Protein AF-A0A969LJF3-F1 (afdb_monomer_lite)

Structure (mmCIF, N/CA/C/O backbone):
data_AF-A0A969LJF3-F1
#
_entry.id   AF-A0A969LJF3-F1
#
loop_
_atom_site.group_PDB
_atom_site.id
_atom_site.type_symbol
_atom_site.label_atom_id
_atom_site.label_alt_id
_atom_site.label_comp_id
_atom_site.label_asym_id
_atom_site.label_entity_id
_atom_site.label_seq_id
_atom_site.pdbx_PDB_ins_code
_atom_site.Cartn_x
_atom_site.Cartn_y
_atom_site.Cartn_z
_atom_site.occupancy
_atom_site.B_iso_or_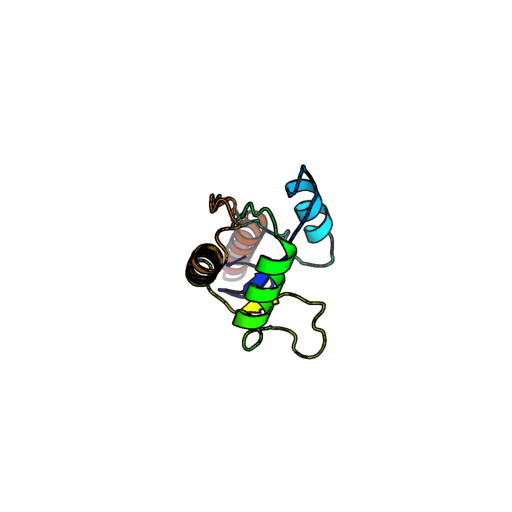equiv
_atom_site.auth_seq_id
_atom_site.auth_comp_id
_atom_site.auth_asym_id
_atom_site.auth_atom_id
_atom_site.pdbx_PDB_model_num
ATOM 1 N N . MET A 1 1 ? 3.702 -1.315 -6.841 1.00 55.16 1 MET A N 1
ATOM 2 C CA . MET A 1 1 ? 4.471 -1.979 -7.903 1.00 55.16 1 MET A CA 1
ATOM 3 C C . MET A 1 1 ? 3.626 -3.139 -8.395 1.00 55.16 1 MET A C 1
ATOM 5 O O . MET A 1 1 ? 3.200 -3.909 -7.553 1.00 55.16 1 MET A O 1
ATOM 9 N N . SER A 1 2 ? 3.366 -3.277 -9.697 1.00 39.50 2 SER A N 1
ATOM 10 C CA . SER A 1 2 ? 2.967 -4.580 -10.271 1.00 39.50 2 SER A CA 1
ATOM 11 C C . SER A 1 2 ? 3.828 -5.030 -11.454 1.00 39.50 2 SER A C 1
ATOM 13 O O . SER A 1 2 ? 3.714 -6.176 -11.855 1.00 39.50 2 SER A O 1
ATOM 15 N N . LEU A 1 3 ? 4.737 -4.201 -11.984 1.00 43.09 3 LEU A N 1
ATOM 16 C CA . LEU A 1 3 ? 5.683 -4.616 -13.028 1.00 43.09 3 LEU A CA 1
ATOM 17 C C . LEU A 1 3 ? 7.084 -4.038 -12.757 1.00 43.09 3 LEU A C 1
ATOM 19 O O . LEU A 1 3 ? 7.421 -2.974 -13.264 1.00 43.09 3 LEU A O 1
ATOM 23 N N . GLY A 1 4 ? 7.907 -4.716 -11.949 1.00 54.97 4 GLY A N 1
ATOM 24 C CA . GLY A 1 4 ? 9.347 -4.410 -11.865 1.00 54.97 4 GLY A CA 1
ATOM 25 C C . GLY A 1 4 ? 10.006 -4.684 -10.508 1.00 54.97 4 GLY A C 1
ATOM 26 O O . GLY A 1 4 ? 9.488 -4.298 -9.465 1.00 54.97 4 GLY A O 1
ATOM 27 N N . SER A 1 5 ? 11.170 -5.345 -10.542 1.00 53.28 5 SER A N 1
ATOM 28 C CA . SER A 1 5 ? 12.068 -5.757 -9.436 1.00 53.28 5 SER A CA 1
ATOM 29 C C . SER A 1 5 ? 11.636 -6.932 -8.542 1.00 53.28 5 SER A C 1
ATOM 31 O O . SER A 1 5 ? 12.495 -7.740 -8.200 1.00 53.28 5 SER A O 1
ATOM 33 N N . PHE A 1 6 ? 10.355 -7.082 -8.181 1.00 58.31 6 PHE A N 1
ATOM 34 C CA . PHE A 1 6 ? 9.920 -8.129 -7.225 1.00 58.31 6 PHE A CA 1
ATOM 35 C C . PHE A 1 6 ? 8.857 -9.116 -7.746 1.00 58.31 6 PHE A C 1
ATOM 37 O O . PHE A 1 6 ? 8.454 -10.014 -7.006 1.00 58.31 6 PHE A O 1
ATOM 44 N N . GLY A 1 7 ? 8.449 -8.993 -9.013 1.00 62.19 7 GLY A N 1
ATOM 45 C CA . GLY A 1 7 ? 7.379 -9.788 -9.634 1.00 62.19 7 GLY A CA 1
ATOM 46 C C . GLY A 1 7 ? 6.030 -9.062 -9.681 1.00 62.19 7 GLY A C 1
ATOM 47 O O . GLY A 1 7 ? 5.900 -7.949 -9.166 1.00 62.19 7 GLY A O 1
ATOM 48 N N . GLU A 1 8 ? 5.046 -9.684 -10.333 1.00 69.88 8 GLU A N 1
ATOM 49 C CA . GLU A 1 8 ? 3.657 -9.207 -10.338 1.00 69.88 8 GLU A CA 1
ATOM 50 C C . GLU A 1 8 ? 3.036 -9.329 -8.939 1.00 69.88 8 GLU A C 1
ATOM 52 O O . GLU A 1 8 ? 3.406 -10.209 -8.158 1.00 69.88 8 GLU A O 1
ATOM 57 N N . ASP A 1 9 ? 2.115 -8.419 -8.613 1.00 80.38 9 ASP A N 1
ATOM 58 C CA . ASP A 1 9 ? 1.400 -8.383 -7.330 1.00 80.38 9 ASP A CA 1
ATOM 59 C C . ASP A 1 9 ? 2.304 -8.368 -6.086 1.00 80.38 9 ASP A C 1
ATOM 61 O O . ASP A 1 9 ? 2.015 -8.998 -5.067 1.00 80.38 9 ASP A O 1
ATOM 65 N N . VAL A 1 10 ? 3.421 -7.635 -6.142 1.00 83.31 10 VAL A N 1
ATOM 66 C CA . VAL A 1 10 ? 4.273 -7.393 -4.970 1.00 83.31 10 VAL A CA 1
ATOM 67 C C . VAL A 1 10 ? 4.318 -5.912 -4.637 1.00 83.31 10 VAL A C 1
ATOM 69 O O . VAL A 1 10 ? 4.845 -5.090 -5.386 1.00 83.31 10 VAL A O 1
ATOM 72 N N . TYR A 1 11 ? 3.818 -5.573 -3.451 1.00 82.88 11 TYR A N 1
ATOM 73 C CA . TYR A 1 11 ? 3.728 -4.197 -2.981 1.00 82.88 11 TYR A CA 1
ATOM 74 C C . TYR A 1 11 ? 4.445 -4.020 -1.649 1.00 82.88 11 TYR A C 1
ATOM 76 O O . TYR A 1 11 ? 4.367 -4.863 -0.752 1.00 82.88 11 TYR A O 1
ATOM 84 N N . LYS A 1 12 ? 5.117 -2.875 -1.512 1.00 85.88 12 LYS A N 1
ATOM 85 C CA . LYS A 1 12 ? 5.536 -2.356 -0.215 1.00 85.88 12 LYS A CA 1
ATOM 86 C C . LYS A 1 12 ? 4.377 -1.568 0.387 1.00 85.88 12 LYS A C 1
ATOM 88 O O . LYS A 1 12 ? 3.859 -0.666 -0.266 1.00 85.88 12 LYS A O 1
ATOM 93 N N . ILE A 1 13 ? 4.006 -1.890 1.622 1.00 87.81 13 ILE A N 1
ATOM 94 C CA . ILE A 1 13 ? 2.998 -1.146 2.386 1.00 87.81 13 ILE A CA 1
ATOM 95 C C . ILE A 1 13 ? 3.727 -0.464 3.535 1.00 87.81 13 ILE A C 1
ATOM 97 O O . ILE A 1 13 ? 4.297 -1.146 4.383 1.00 87.81 13 ILE A O 1
ATOM 101 N N . GLY A 1 14 ? 3.727 0.865 3.542 1.00 85.44 14 GLY A N 1
ATOM 102 C CA . GLY A 1 14 ? 4.350 1.655 4.596 1.00 85.44 14 GLY A CA 1
ATOM 103 C C . GLY A 1 14 ? 3.678 3.014 4.746 1.00 85.44 14 GLY A C 1
ATOM 104 O O . GLY A 1 14 ? 3.062 3.503 3.796 1.00 85.44 14 GLY A O 1
ATOM 105 N N . MET A 1 15 ? 3.803 3.626 5.920 1.00 85.56 15 MET A N 1
ATOM 106 C CA . MET A 1 15 ? 3.282 4.969 6.190 1.00 85.56 15 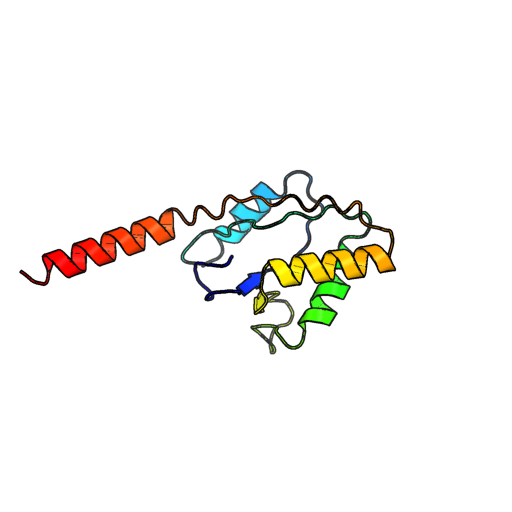MET A CA 1
ATOM 107 C C . MET A 1 15 ? 4.374 6.048 6.204 1.00 85.56 15 MET A C 1
ATOM 109 O O . MET A 1 15 ? 5.563 5.789 6.392 1.00 85.56 15 MET A O 1
ATOM 113 N N . THR A 1 16 ? 3.959 7.298 6.000 1.00 78.81 16 THR A N 1
ATOM 114 C CA . THR A 1 16 ? 4.797 8.481 6.215 1.00 78.81 16 THR A CA 1
ATOM 115 C C . THR A 1 16 ? 3.950 9.603 6.803 1.00 78.81 16 THR A C 1
ATOM 117 O O . THR A 1 16 ? 2.783 9.751 6.456 1.00 78.81 16 THR A O 1
ATOM 120 N N . ARG A 1 17 ? 4.544 10.400 7.699 1.00 73.00 17 ARG A N 1
ATOM 121 C CA . ARG A 1 17 ? 3.927 11.611 8.274 1.00 73.00 17 ARG A CA 1
ATOM 122 C C . ARG A 1 17 ? 4.393 12.902 7.589 1.00 73.00 17 ARG A C 1
ATOM 124 O O . ARG A 1 17 ? 4.043 13.987 8.038 1.00 73.00 17 ARG A O 1
ATOM 131 N N . ARG A 1 18 ? 5.248 12.805 6.562 1.00 68.00 18 ARG A N 1
ATOM 132 C CA . ARG A 1 18 ? 5.780 13.978 5.847 1.00 68.00 18 ARG A CA 1
ATOM 133 C C . ARG A 1 18 ? 4.700 14.607 4.961 1.00 68.00 18 ARG A C 1
ATOM 135 O O . ARG A 1 18 ? 3.917 13.882 4.355 1.00 68.00 18 ARG A O 1
ATOM 142 N N . LEU A 1 19 ? 4.720 15.940 4.858 1.00 55.59 19 LEU A N 1
ATOM 143 C CA . LEU A 1 19 ? 3.822 16.712 3.987 1.00 55.59 19 LEU A CA 1
ATOM 144 C C . LEU A 1 19 ? 4.016 16.375 2.499 1.00 55.59 19 LEU A C 1
ATOM 146 O O . LEU A 1 19 ? 3.043 16.347 1.754 1.00 55.59 19 LEU A O 1
ATOM 150 N N . GLU A 1 20 ? 5.256 16.081 2.089 1.00 58.94 20 GLU A N 1
ATOM 151 C CA . GLU A 1 20 ? 5.625 15.738 0.709 1.00 58.94 20 GLU A CA 1
ATOM 152 C C . GLU A 1 20 ? 6.074 14.266 0.605 1.00 58.94 20 GLU A C 1
ATOM 154 O O . GLU A 1 20 ? 7.259 13.935 0.695 1.00 58.94 20 GLU A O 1
ATOM 159 N N . PRO A 1 21 ? 5.129 13.324 0.455 1.00 60.91 21 PRO A N 1
ATOM 160 C CA . PRO A 1 21 ? 5.416 11.889 0.395 1.00 60.91 21 PRO A CA 1
ATOM 161 C C . PRO A 1 21 ? 6.208 11.467 -0.855 1.00 60.91 21 PRO A C 1
ATOM 163 O O . PRO A 1 21 ? 6.880 10.434 -0.824 1.00 60.91 21 PRO A O 1
ATOM 166 N N . MET A 1 22 ? 6.183 12.268 -1.927 1.00 60.16 22 MET A N 1
ATOM 167 C CA . MET A 1 22 ? 6.892 11.984 -3.183 1.00 60.16 22 MET A CA 1
ATOM 168 C C . MET A 1 22 ? 8.419 12.071 -3.051 1.00 60.16 22 MET A C 1
ATOM 170 O O . MET A 1 22 ? 9.125 11.277 -3.675 1.00 60.16 22 MET A O 1
ATOM 174 N N . ASP A 1 23 ? 8.942 12.954 -2.197 1.00 61.91 23 ASP A N 1
ATOM 175 C CA . ASP A 1 23 ? 10.389 13.050 -1.958 1.00 61.91 23 ASP A CA 1
ATOM 176 C C . ASP A 1 23 ? 10.918 11.817 -1.233 1.00 61.91 23 ASP A C 1
ATOM 178 O O . ASP A 1 23 ? 11.972 11.282 -1.579 1.00 61.91 23 ASP A O 1
ATOM 182 N N . ARG A 1 24 ? 10.129 11.273 -0.297 1.00 63.09 24 ARG A N 1
ATOM 183 C CA . ARG A 1 24 ? 10.482 10.019 0.372 1.00 63.09 24 ARG A CA 1
ATOM 184 C C . ARG A 1 24 ? 10.564 8.885 -0.659 1.00 63.09 24 ARG A C 1
ATOM 186 O O . ARG A 1 24 ? 11.489 8.080 -0.616 1.00 63.09 24 ARG A O 1
ATOM 193 N N . VAL A 1 25 ? 9.616 8.795 -1.587 1.00 60.19 25 VAL A N 1
ATOM 194 C CA . VAL A 1 25 ? 9.605 7.737 -2.613 1.00 60.19 25 VAL A CA 1
ATOM 195 C C . VAL A 1 25 ? 10.873 7.790 -3.467 1.00 60.19 25 VAL A C 1
ATOM 197 O O . VAL A 1 25 ? 11.474 6.742 -3.707 1.00 60.19 25 VAL A O 1
ATOM 200 N N . LYS A 1 26 ? 11.331 8.992 -3.841 1.00 59.31 26 LYS A N 1
ATOM 201 C CA . LYS A 1 26 ? 12.608 9.188 -4.543 1.00 59.31 26 LYS A CA 1
ATOM 202 C C . LYS A 1 26 ? 13.807 8.733 -3.706 1.00 59.31 26 LYS A C 1
ATOM 204 O O . LYS A 1 26 ? 14.602 7.942 -4.198 1.00 59.31 26 LYS A O 1
ATOM 209 N N . GLU A 1 27 ? 13.882 9.119 -2.428 1.00 58.75 27 GLU A N 1
ATOM 210 C CA . GLU A 1 27 ? 14.929 8.642 -1.498 1.00 58.75 27 GLU A CA 1
ATOM 211 C C . GLU A 1 27 ? 14.905 7.112 -1.310 1.00 58.75 27 GLU A C 1
ATOM 213 O O . GLU A 1 27 ? 15.912 6.484 -0.997 1.00 58.75 27 GLU A O 1
ATOM 218 N N . LEU A 1 28 ? 13.728 6.494 -1.433 1.00 58.88 28 LEU A N 1
ATOM 219 C CA . LEU A 1 28 ? 13.528 5.051 -1.287 1.00 58.88 28 LEU A CA 1
ATOM 220 C C . LEU A 1 28 ? 13.998 4.325 -2.553 1.00 58.88 28 LEU A C 1
ATOM 222 O O . LEU A 1 28 ? 14.588 3.259 -2.437 1.00 58.88 28 LEU A O 1
ATOM 226 N N . GLY A 1 29 ? 13.765 4.914 -3.732 1.00 51.62 29 GLY A N 1
ATOM 227 C CA . GLY A 1 29 ? 14.137 4.372 -5.045 1.00 51.62 29 GLY A CA 1
ATOM 228 C C . GLY A 1 29 ? 15.640 4.321 -5.307 1.00 51.62 29 GLY A C 1
ATOM 229 O O . GLY A 1 29 ? 16.078 3.472 -6.074 1.00 51.62 29 GLY A O 1
ATOM 230 N N . ASP A 1 30 ? 16.423 5.158 -4.626 1.00 49.91 30 ASP A N 1
ATOM 231 C CA . ASP A 1 30 ? 17.894 5.164 -4.692 1.00 49.91 30 ASP A CA 1
ATOM 232 C C . ASP A 1 30 ? 18.532 3.997 -3.899 1.00 49.91 30 ASP A C 1
ATOM 234 O O . ASP A 1 30 ? 19.711 3.667 -4.026 1.00 49.91 30 ASP A O 1
ATOM 238 N N . ALA A 1 31 ? 17.740 3.302 -3.072 1.00 47.47 31 ALA A N 1
ATOM 239 C CA . ALA A 1 31 ? 18.209 2.176 -2.272 1.00 47.47 31 ALA A CA 1
ATOM 240 C C . ALA A 1 31 ? 18.276 0.875 -3.099 1.00 47.47 31 ALA A C 1
ATOM 242 O O . ALA A 1 31 ? 17.421 -0.000 -2.979 1.00 47.47 31 ALA A O 1
ATOM 243 N N . SER A 1 32 ? 19.328 0.731 -3.910 1.00 53.47 32 SER A N 1
ATOM 244 C CA . SER A 1 32 ? 19.823 -0.553 -4.454 1.00 53.47 32 SER A CA 1
ATOM 245 C C . SER A 1 32 ? 18.818 -1.419 -5.240 1.00 53.47 32 SER A C 1
ATOM 247 O O . SER A 1 32 ? 18.991 -2.637 -5.310 1.00 53.47 32 SER A O 1
ATOM 249 N N . VAL A 1 33 ? 17.777 -0.831 -5.834 1.00 56.94 33 VAL A N 1
ATOM 250 C CA . VAL A 1 33 ? 16.842 -1.537 -6.726 1.00 56.94 33 VAL A CA 1
ATOM 251 C C . VAL A 1 33 ? 17.031 -1.065 -8.172 1.00 56.94 33 VAL A C 1
ATOM 253 O O . VAL A 1 33 ? 17.267 0.118 -8.393 1.00 56.94 33 VAL A O 1
ATOM 256 N N . PRO A 1 34 ? 16.934 -1.959 -9.176 1.00 54.03 34 PRO A N 1
ATOM 257 C CA . PRO A 1 34 ? 17.231 -1.621 -10.574 1.00 54.03 34 PRO A CA 1
ATOM 258 C C . PRO A 1 34 ? 16.236 -0.636 -11.209 1.00 54.03 34 PRO A C 1
ATOM 260 O O . PRO A 1 34 ? 16.514 -0.101 -12.277 1.00 54.03 34 PRO A O 1
ATOM 263 N N . PHE A 1 35 ? 15.092 -0.388 -10.562 1.00 58.75 35 PHE A N 1
ATOM 264 C CA . PHE A 1 35 ? 14.074 0.565 -11.001 1.00 58.75 35 PHE A CA 1
ATOM 265 C C . PHE A 1 35 ? 13.512 1.335 -9.795 1.00 58.75 35 PHE A C 1
ATOM 267 O O . PHE A 1 35 ? 13.335 0.723 -8.734 1.00 58.75 35 PHE A O 1
ATOM 274 N N . PRO A 1 36 ? 13.198 2.637 -9.944 1.00 60.56 36 PRO A N 1
ATOM 275 C CA . PRO A 1 36 ? 12.627 3.447 -8.871 1.00 60.56 36 PRO A CA 1
ATOM 276 C C . PRO A 1 36 ? 11.253 2.923 -8.420 1.00 60.56 36 PRO A C 1
ATOM 278 O O . PRO A 1 36 ? 10.534 2.257 -9.167 1.00 60.56 36 PRO A O 1
ATOM 281 N N . PHE A 1 37 ? 10.875 3.221 -7.174 1.00 63.69 37 PHE A N 1
ATOM 282 C CA . PHE A 1 37 ? 9.567 2.841 -6.641 1.00 63.69 37 PHE A CA 1
ATOM 283 C C . PHE A 1 37 ? 8.449 3.702 -7.237 1.00 63.69 37 PHE A C 1
ATOM 285 O O . PHE A 1 37 ? 8.415 4.911 -7.038 1.00 63.69 37 PHE A O 1
ATOM 292 N N . ASP A 1 38 ? 7.482 3.056 -7.881 1.00 65.44 38 ASP A N 1
ATOM 293 C CA . ASP A 1 38 ? 6.236 3.693 -8.307 1.00 65.44 38 ASP A CA 1
ATOM 294 C C . ASP A 1 38 ? 5.210 3.706 -7.156 1.00 65.44 38 ASP A C 1
ATOM 296 O O . ASP A 1 38 ? 4.851 2.652 -6.605 1.00 65.44 38 ASP A O 1
ATOM 300 N N . VAL A 1 39 ? 4.664 4.879 -6.823 1.00 69.94 39 VAL A N 1
ATOM 301 C CA . VAL A 1 39 ? 3.521 5.006 -5.897 1.00 69.94 39 VAL A CA 1
ATOM 302 C C . VAL A 1 39 ? 2.253 4.595 -6.623 1.00 69.94 39 VAL A C 1
ATOM 304 O O . VAL A 1 39 ? 1.921 5.183 -7.639 1.00 69.94 39 VAL A O 1
ATOM 307 N N . HIS A 1 40 ? 1.539 3.600 -6.097 1.00 72.44 40 HIS A N 1
ATOM 308 C CA . HIS A 1 40 ? 0.306 3.098 -6.722 1.00 72.44 40 HIS A CA 1
ATOM 309 C C . HIS A 1 40 ? -0.965 3.635 -6.058 1.00 72.44 40 HIS A C 1
ATOM 311 O O . HIS A 1 40 ? -2.000 3.770 -6.705 1.00 72.44 40 HIS A O 1
ATOM 317 N N . ALA A 1 41 ? -0.894 3.923 -4.761 1.00 75.75 41 ALA A N 1
ATOM 318 C CA . ALA A 1 41 ? -1.996 4.463 -3.986 1.00 75.75 41 ALA A CA 1
ATOM 319 C C . ALA A 1 41 ? -1.448 5.274 -2.811 1.00 75.75 41 ALA A C 1
ATOM 321 O O . ALA A 1 41 ? -0.420 4.921 -2.229 1.00 75.75 41 ALA A O 1
ATOM 322 N N . MET A 1 42 ? -2.160 6.339 -2.462 1.00 78.44 42 MET A N 1
ATOM 323 C CA . MET A 1 42 ? -1.946 7.122 -1.252 1.00 78.44 42 MET A CA 1
ATOM 324 C C . MET A 1 42 ? -3.242 7.131 -0.451 1.00 78.44 42 MET A C 1
ATOM 326 O O . MET A 1 42 ? -4.313 7.350 -1.014 1.00 78.44 42 MET A O 1
ATOM 330 N N . ILE A 1 43 ? -3.140 6.849 0.846 1.00 78.12 43 ILE A N 1
ATOM 331 C CA . ILE A 1 43 ? -4.286 6.743 1.750 1.00 78.12 43 ILE A CA 1
ATOM 332 C C . ILE A 1 43 ? -4.072 7.742 2.878 1.00 78.12 43 ILE A C 1
ATOM 334 O O . ILE A 1 43 ? -3.079 7.657 3.603 1.00 78.12 43 ILE A O 1
ATOM 338 N N . PHE A 1 44 ? -5.004 8.678 3.026 1.00 78.25 44 PHE A N 1
ATOM 339 C CA . PHE A 1 44 ? -4.989 9.642 4.118 1.00 78.25 44 PHE A CA 1
ATOM 340 C C . PHE A 1 44 ? -5.764 9.082 5.310 1.00 78.25 44 PHE A C 1
ATOM 342 O O . PHE A 1 44 ? -6.946 8.756 5.213 1.00 78.25 44 PHE A O 1
ATOM 349 N N . CYS A 1 45 ? -5.093 8.958 6.452 1.00 78.19 45 CYS A N 1
ATOM 350 C CA . CYS A 1 45 ? -5.708 8.466 7.677 1.00 78.19 45 CYS A CA 1
ATOM 351 C C . CYS A 1 45 ? -5.228 9.274 8.882 1.00 78.19 45 CYS A C 1
ATOM 353 O O . CYS A 1 45 ? -4.039 9.587 8.970 1.00 78.19 45 CYS A O 1
ATOM 355 N N . GLU A 1 46 ? -6.129 9.579 9.822 1.00 80.31 46 GLU A N 1
ATOM 356 C CA . GLU A 1 46 ? -5.764 10.284 11.060 1.00 80.31 46 GLU A CA 1
ATOM 357 C C . GLU A 1 46 ? -4.840 9.419 11.925 1.00 80.31 46 GLU A C 1
ATOM 359 O O . GLU A 1 46 ? -3.881 9.917 12.515 1.00 80.31 46 GLU A O 1
ATOM 364 N N . ASN A 1 47 ? -5.072 8.101 11.929 1.00 84.12 47 ASN A N 1
ATOM 365 C CA . ASN A 1 47 ? -4.226 7.125 12.607 1.00 84.12 47 ASN A CA 1
ATOM 366 C C . ASN A 1 47 ? -3.568 6.150 11.615 1.00 84.12 47 ASN A C 1
ATOM 368 O O . ASN A 1 47 ? -3.830 4.946 11.614 1.00 84.12 47 ASN A O 1
ATOM 372 N N . ALA A 1 48 ? -2.688 6.684 10.763 1.00 83.69 48 ALA A N 1
ATOM 373 C CA . ALA A 1 48 ? -1.906 5.884 9.817 1.00 83.69 48 ALA A CA 1
ATOM 374 C C . ALA A 1 48 ? -1.099 4.728 10.461 1.00 83.69 48 ALA A C 1
ATOM 376 O O . ALA A 1 48 ? -1.065 3.657 9.855 1.00 83.69 48 ALA A O 1
ATOM 377 N N . PRO A 1 49 ? -0.493 4.871 11.665 1.00 86.62 49 PRO A N 1
ATOM 378 C CA . PRO A 1 49 ? 0.190 3.756 12.328 1.00 86.62 49 PRO A CA 1
ATOM 379 C C . PRO A 1 49 ? -0.722 2.559 12.640 1.00 86.62 49 PRO A C 1
ATOM 381 O O . PRO A 1 49 ? -0.317 1.419 12.429 1.00 86.62 49 PRO A O 1
ATOM 384 N N . GLU A 1 50 ? -1.954 2.793 13.109 1.00 87.75 50 GLU A N 1
ATOM 385 C CA . GLU A 1 50 ? -2.911 1.704 13.376 1.00 87.75 50 GLU A CA 1
ATOM 386 C C . GLU A 1 50 ? -3.339 1.016 12.073 1.00 87.75 50 GLU A C 1
ATOM 388 O O . GLU A 1 50 ? -3.349 -0.214 11.996 1.00 87.75 50 GLU A O 1
ATOM 393 N N . LEU A 1 51 ? -3.634 1.793 11.022 1.00 86.88 51 LEU A N 1
ATOM 394 C CA . LEU A 1 51 ? -3.982 1.246 9.707 1.00 86.88 51 LEU A CA 1
ATOM 395 C C . LEU A 1 51 ? -2.848 0.373 9.146 1.00 86.88 51 LEU A C 1
ATOM 397 O O . LEU A 1 51 ? -3.090 -0.744 8.689 1.00 86.88 51 LEU A O 1
ATOM 401 N N . GLU A 1 52 ? -1.606 0.855 9.207 1.00 89.25 52 GLU A N 1
ATOM 402 C CA . GLU A 1 52 ? -0.423 0.113 8.767 1.00 89.25 52 GLU A CA 1
ATOM 403 C C . GLU A 1 52 ? -0.260 -1.199 9.542 1.00 89.25 52 GLU A C 1
ATOM 405 O O . GLU A 1 52 ? -0.137 -2.262 8.928 1.00 89.25 52 GLU A O 1
ATOM 410 N N . ALA A 1 53 ? -0.331 -1.153 10.875 1.00 89.62 53 ALA A N 1
ATOM 411 C CA . ALA A 1 53 ? -0.211 -2.337 11.720 1.00 89.62 53 ALA A CA 1
ATOM 412 C C . ALA A 1 53 ? -1.293 -3.384 11.398 1.00 89.62 53 ALA A C 1
ATOM 414 O O . ALA A 1 53 ? -1.008 -4.584 11.309 1.00 89.62 53 ALA A O 1
ATOM 415 N N . ARG A 1 54 ? -2.535 -2.942 11.160 1.00 90.00 54 ARG A N 1
ATOM 416 C CA . ARG A 1 54 ? -3.653 -3.810 10.757 1.00 90.00 54 ARG A CA 1
ATOM 417 C C . ARG A 1 54 ? -3.425 -4.443 9.388 1.00 90.00 54 ARG A C 1
ATOM 419 O O . ARG A 1 54 ? -3.627 -5.651 9.249 1.00 90.00 54 ARG A O 1
ATOM 426 N N . LEU A 1 55 ? -2.960 -3.672 8.405 1.00 90.38 55 LEU A N 1
ATOM 427 C CA . LEU A 1 55 ? -2.616 -4.185 7.076 1.00 90.38 55 LEU A CA 1
ATOM 428 C C . LEU A 1 55 ? -1.487 -5.215 7.161 1.00 90.38 55 LEU A C 1
ATOM 430 O O . LEU A 1 55 ? -1.611 -6.310 6.615 1.00 90.38 55 LEU A O 1
ATOM 434 N N . HIS A 1 56 ? -0.418 -4.915 7.902 1.00 91.69 56 HIS A N 1
ATOM 435 C CA . HIS A 1 56 ? 0.701 -5.839 8.104 1.00 91.69 56 HIS A CA 1
ATOM 436 C C . HIS A 1 56 ? 0.240 -7.134 8.764 1.00 91.69 56 HIS A C 1
ATOM 438 O O . HIS A 1 56 ? 0.619 -8.213 8.316 1.00 91.69 56 HIS A O 1
ATOM 444 N N . LYS A 1 57 ? -0.635 -7.051 9.774 1.00 91.62 57 LYS A N 1
ATOM 445 C CA . LYS A 1 57 ? -1.223 -8.226 10.427 1.00 91.62 57 LYS A CA 1
ATOM 446 C C . LYS A 1 57 ? -2.081 -9.046 9.460 1.00 91.62 57 LYS A C 1
ATOM 448 O O . LYS A 1 57 ? -1.967 -10.270 9.435 1.00 91.62 57 LYS A O 1
ATOM 453 N N . ARG A 1 58 ? -2.911 -8.392 8.640 1.00 91.44 58 ARG A N 1
ATOM 454 C CA . ARG A 1 58 ? -3.796 -9.043 7.655 1.00 91.44 58 ARG A CA 1
ATOM 455 C C . ARG A 1 58 ? -3.018 -9.729 6.532 1.00 91.44 58 ARG A C 1
ATOM 457 O O 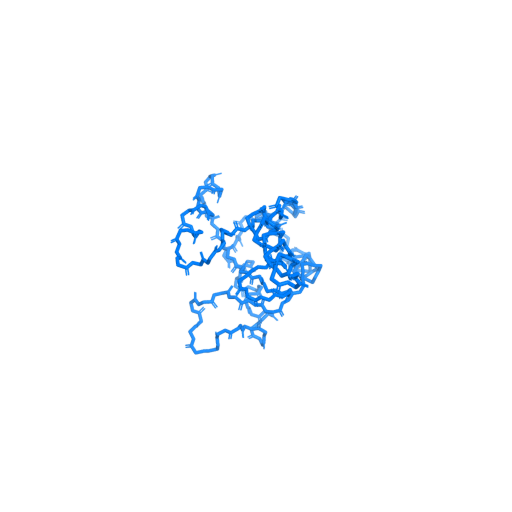. ARG A 1 58 ? -3.440 -10.778 6.050 1.00 91.44 58 ARG A O 1
ATOM 464 N N . PHE A 1 59 ? -1.886 -9.152 6.137 1.00 92.00 59 PHE A N 1
ATOM 465 C CA . PHE A 1 59 ? -1.025 -9.656 5.068 1.00 92.00 59 PHE A CA 1
ATOM 466 C C . PHE A 1 59 ? 0.196 -10.434 5.569 1.00 92.00 59 PHE A C 1
ATOM 468 O O . PHE A 1 59 ? 1.034 -10.829 4.760 1.00 92.00 59 PHE A O 1
ATOM 475 N N . ASN A 1 60 ? 0.302 -10.708 6.872 1.00 89.88 60 ASN A N 1
ATOM 476 C CA . ASN A 1 60 ? 1.498 -11.308 7.463 1.00 89.88 60 ASN A CA 1
ATOM 477 C C . ASN A 1 60 ? 1.866 -12.660 6.830 1.00 89.88 60 ASN A C 1
ATOM 479 O O . ASN A 1 60 ? 3.029 -12.941 6.550 1.00 89.88 60 ASN A O 1
ATOM 483 N N . ASN A 1 61 ? 0.858 -13.477 6.514 1.00 90.50 61 ASN A N 1
ATOM 484 C CA . ASN A 1 61 ? 1.036 -14.766 5.841 1.00 90.50 61 ASN A CA 1
ATOM 485 C C . ASN A 1 61 ? 1.609 -14.652 4.414 1.00 90.50 61 ASN A C 1
ATOM 487 O O . ASN A 1 61 ? 2.128 -15.633 3.883 1.00 90.50 61 ASN A O 1
ATOM 491 N N . ARG A 1 62 ? 1.521 -13.467 3.803 1.00 90.31 62 ARG A N 1
ATOM 492 C CA . ARG A 1 62 ? 1.951 -13.150 2.433 1.00 90.31 62 ARG A CA 1
ATOM 493 C C . ARG A 1 62 ? 3.171 -12.237 2.385 1.00 90.31 62 ARG A C 1
ATOM 495 O O . ARG A 1 62 ? 3.521 -11.723 1.322 1.00 90.31 62 ARG A O 1
ATOM 502 N N . ARG A 1 63 ? 3.832 -12.039 3.525 1.00 89.44 63 ARG A N 1
ATOM 503 C CA . ARG A 1 63 ? 5.092 -11.308 3.610 1.00 89.44 63 ARG A CA 1
ATOM 504 C C . ARG A 1 63 ? 6.178 -12.051 2.824 1.00 89.44 63 ARG A C 1
ATOM 506 O O . ARG A 1 63 ? 6.361 -13.257 2.986 1.00 89.44 63 ARG A O 1
ATOM 513 N N . MET A 1 64 ? 6.901 -11.322 1.978 1.00 85.00 64 MET A N 1
ATOM 514 C CA . MET A 1 64 ? 7.970 -11.871 1.134 1.00 85.00 64 MET A CA 1
ATOM 515 C C . MET A 1 64 ? 9.195 -12.286 1.953 1.00 85.00 64 MET A C 1
ATOM 517 O O . MET A 1 64 ? 9.831 -13.289 1.649 1.00 85.00 64 MET A O 1
ATOM 521 N N . ASN A 1 65 ? 9.522 -11.525 3.000 1.00 82.19 65 ASN A N 1
ATOM 522 C CA . ASN A 1 65 ? 10.632 -11.821 3.897 1.00 82.19 65 ASN A CA 1
ATOM 523 C C . ASN A 1 65 ? 10.100 -12.135 5.300 1.00 82.19 65 ASN A C 1
ATOM 525 O O . ASN A 1 65 ? 9.687 -11.226 6.017 1.00 82.19 65 ASN A O 1
ATOM 529 N N . LYS A 1 66 ? 10.096 -13.420 5.664 1.00 83.56 66 LYS A N 1
ATOM 530 C CA . LYS A 1 66 ? 9.615 -13.907 6.968 1.00 83.56 66 LYS A CA 1
ATOM 531 C C . LYS A 1 66 ? 10.666 -13.806 8.077 1.00 83.56 66 LYS A C 1
ATOM 533 O O . LYS A 1 66 ? 10.300 -13.743 9.239 1.00 83.56 66 LYS A O 1
ATOM 538 N N . GLU A 1 67 ? 11.943 -13.738 7.710 1.00 80.50 67 GLU A N 1
ATOM 539 C CA . GLU A 1 67 ? 13.065 -13.654 8.652 1.00 80.50 67 GLU A CA 1
ATOM 540 C C . GLU A 1 67 ? 13.307 -12.215 9.133 1.00 80.50 67 GLU A C 1
ATOM 542 O O . GLU A 1 67 ? 13.755 -11.980 10.251 1.00 80.50 67 GLU A O 1
ATOM 547 N N . ASN A 1 68 ? 13.017 -11.222 8.285 1.00 80.12 68 ASN A N 1
ATOM 548 C CA . ASN A 1 68 ? 13.200 -9.808 8.594 1.00 80.12 68 ASN A CA 1
ATOM 549 C C . ASN A 1 68 ? 11.896 -9.025 8.415 1.00 80.12 68 ASN A C 1
ATOM 551 O O . ASN A 1 68 ? 11.594 -8.497 7.340 1.00 80.12 68 ASN A O 1
ATOM 555 N N . GLU A 1 69 ? 11.165 -8.866 9.516 1.00 79.19 69 GLU A N 1
ATOM 556 C CA . GLU A 1 69 ? 9.893 -8.140 9.560 1.00 79.19 69 GLU A CA 1
ATOM 557 C C . GLU A 1 69 ? 10.027 -6.628 9.287 1.00 79.19 69 GLU A C 1
ATOM 559 O O . GLU A 1 69 ? 9.038 -5.957 8.989 1.00 79.19 69 GLU A O 1
ATOM 564 N N . ARG A 1 70 ? 11.246 -6.073 9.260 1.00 80.25 70 ARG A N 1
ATOM 565 C CA . ARG A 1 70 ? 11.467 -4.684 8.813 1.00 80.25 70 ARG A CA 1
ATOM 566 C C . ARG A 1 70 ? 11.344 -4.531 7.291 1.00 80.25 70 ARG A C 1
ATOM 568 O O . ARG A 1 70 ? 11.288 -3.415 6.780 1.00 80.25 70 ARG A O 1
ATOM 575 N N . LYS A 1 71 ? 11.327 -5.635 6.531 1.00 82.25 71 LYS A N 1
ATOM 576 C CA . LYS A 1 71 ? 11.142 -5.643 5.069 1.00 82.25 71 LYS A CA 1
ATOM 577 C C . LYS A 1 71 ? 9.665 -5.850 4.725 1.00 82.25 71 LYS A C 1
ATOM 579 O O . LYS A 1 71 ? 9.197 -6.970 4.552 1.00 82.25 71 LYS A O 1
ATOM 584 N N . GLU A 1 72 ? 8.942 -4.744 4.627 1.00 86.31 72 GLU A N 1
ATOM 585 C CA . GLU A 1 72 ? 7.472 -4.666 4.520 1.00 86.31 72 GLU A CA 1
ATOM 586 C C . GLU A 1 72 ? 6.953 -4.905 3.089 1.00 86.31 72 GLU A C 1
ATOM 588 O O . GLU A 1 72 ? 6.199 -4.099 2.544 1.00 86.31 72 GLU A O 1
ATOM 593 N N . PHE A 1 73 ? 7.410 -5.982 2.450 1.00 86.88 73 PHE A N 1
ATOM 594 C CA . PHE A 1 73 ? 6.976 -6.386 1.112 1.00 86.88 73 PHE A CA 1
ATOM 595 C C . PHE A 1 73 ? 5.994 -7.549 1.208 1.00 86.88 73 PHE A C 1
ATOM 597 O O . PHE A 1 73 ? 6.273 -8.543 1.885 1.00 86.88 73 PHE A O 1
ATOM 604 N N . PHE A 1 74 ? 4.876 -7.447 0.495 1.00 89.12 74 PHE A N 1
ATOM 605 C CA . PHE A 1 74 ? 3.779 -8.408 0.550 1.00 89.12 74 PHE A CA 1
ATOM 606 C C . PHE A 1 74 ? 3.360 -8.821 -0.861 1.00 89.12 74 PHE A C 1
ATOM 608 O O . PHE A 1 74 ? 3.298 -7.977 -1.755 1.00 89.12 74 PHE A O 1
ATOM 615 N N . ARG A 1 75 ? 3.061 -10.111 -1.050 1.00 89.81 75 ARG A N 1
ATOM 616 C CA . ARG A 1 75 ? 2.494 -10.639 -2.298 1.00 89.81 75 ARG A CA 1
ATOM 617 C C . ARG A 1 75 ? 0.969 -10.533 -2.264 1.00 89.81 75 ARG A C 1
ATOM 619 O O . ARG A 1 75 ? 0.306 -11.398 -1.691 1.00 89.81 75 ARG A O 1
ATOM 626 N N . VAL A 1 76 ? 0.432 -9.443 -2.799 1.00 89.06 76 VAL A N 1
ATOM 627 C CA . VAL A 1 76 ? -0.987 -9.057 -2.746 1.00 89.06 76 VAL A CA 1
ATOM 628 C C . VAL A 1 76 ? -1.335 -8.243 -3.995 1.00 89.06 76 VAL A C 1
ATOM 630 O O . VAL A 1 76 ? -0.483 -7.515 -4.496 1.00 89.06 76 VAL A O 1
ATOM 633 N N . SER A 1 77 ? -2.576 -8.299 -4.475 1.00 86.38 77 SER A N 1
ATOM 634 C CA . SER A 1 77 ? -3.007 -7.415 -5.566 1.00 86.38 77 SER A CA 1
ATOM 635 C C . SER A 1 77 ? -3.409 -6.034 -5.042 1.00 86.38 77 SER A C 1
ATOM 637 O O . SER A 1 77 ? -3.806 -5.876 -3.881 1.00 86.38 77 SER A O 1
ATOM 639 N N . LEU A 1 78 ? -3.343 -5.013 -5.903 1.00 81.38 78 LEU A N 1
ATOM 640 C CA . LEU A 1 78 ? -3.774 -3.658 -5.539 1.00 81.38 78 LEU A CA 1
ATOM 641 C C . LEU A 1 78 ? -5.256 -3.615 -5.146 1.00 81.38 78 LEU A C 1
ATOM 643 O O . LEU A 1 78 ? -5.604 -2.976 -4.155 1.00 81.38 78 LEU A O 1
ATOM 647 N N . ASP A 1 79 ? -6.110 -4.332 -5.881 1.00 83.75 79 ASP A N 1
ATOM 648 C CA . ASP A 1 79 ? -7.546 -4.422 -5.594 1.00 83.75 79 ASP A CA 1
ATOM 649 C C . ASP A 1 79 ? -7.810 -4.993 -4.201 1.00 83.75 79 ASP A C 1
ATOM 651 O O . ASP A 1 79 ? -8.697 -4.535 -3.477 1.00 83.75 79 ASP A O 1
ATOM 655 N N . GLU A 1 80 ? -7.008 -5.974 -3.788 1.00 87.50 80 GLU A N 1
ATOM 656 C CA . GLU A 1 80 ? -7.114 -6.545 -2.458 1.00 87.50 80 GLU A CA 1
ATOM 657 C C . GLU A 1 80 ? -6.650 -5.577 -1.368 1.00 87.50 80 GLU A C 1
ATOM 659 O O . GLU A 1 80 ? -7.330 -5.462 -0.348 1.00 87.50 80 GLU A O 1
ATOM 664 N N . ILE A 1 81 ? -5.545 -4.851 -1.578 1.00 87.12 81 ILE A N 1
ATOM 665 C CA . ILE A 1 81 ? -5.111 -3.801 -0.643 1.00 87.12 81 ILE A CA 1
ATOM 666 C C . ILE A 1 81 ? -6.245 -2.794 -0.446 1.00 87.12 81 ILE A C 1
ATOM 668 O O . ILE A 1 81 ? -6.609 -2.495 0.688 1.00 87.12 81 ILE A O 1
ATOM 672 N N . VAL A 1 82 ? -6.839 -2.309 -1.537 1.00 84.31 82 VAL A N 1
ATOM 673 C CA . VAL A 1 82 ? -7.924 -1.318 -1.500 1.00 84.31 82 VAL A CA 1
ATOM 674 C C . VAL A 1 82 ? -9.139 -1.859 -0.755 1.00 84.31 82 VAL A C 1
ATOM 676 O O . VAL A 1 82 ? -9.721 -1.147 0.064 1.00 84.31 82 VAL A O 1
ATOM 679 N N . ARG A 1 83 ? -9.519 -3.115 -1.009 1.00 87.69 83 ARG A N 1
ATOM 680 C CA . ARG A 1 83 ? -10.635 -3.759 -0.311 1.00 87.69 83 ARG A CA 1
ATOM 681 C C . ARG A 1 83 ? -10.379 -3.829 1.194 1.00 87.69 83 ARG A C 1
ATOM 683 O O . ARG A 1 83 ? -11.221 -3.385 1.964 1.00 87.69 83 ARG A O 1
ATOM 690 N N . VAL A 1 84 ? -9.211 -4.320 1.604 1.00 89.50 84 VAL A N 1
ATOM 691 C CA . VAL A 1 84 ? -8.853 -4.464 3.024 1.00 89.50 84 VAL A CA 1
ATOM 692 C C . VAL A 1 84 ? -8.746 -3.106 3.719 1.00 89.50 84 VAL A C 1
ATOM 694 O O . VAL A 1 84 ? -9.181 -2.970 4.856 1.00 89.50 84 VAL A O 1
ATOM 697 N N . VAL A 1 85 ? -8.211 -2.085 3.047 1.00 86.62 85 VAL A N 1
ATOM 698 C CA . VAL A 1 85 ? -8.176 -0.713 3.580 1.00 86.62 85 VAL A CA 1
ATOM 699 C C . VAL A 1 85 ? -9.589 -0.204 3.850 1.00 86.62 85 VAL A C 1
ATOM 701 O O . VAL A 1 85 ? -9.834 0.337 4.921 1.00 86.62 85 VAL A O 1
ATOM 704 N N . ARG A 1 86 ? -10.527 -0.416 2.917 1.00 84.56 86 ARG A N 1
ATOM 705 C CA . ARG A 1 86 ? -11.935 -0.034 3.098 1.00 84.56 86 ARG A CA 1
ATOM 706 C C . ARG A 1 86 ? -12.609 -0.808 4.232 1.00 84.56 86 ARG A C 1
ATOM 708 O O . ARG A 1 86 ? -13.364 -0.206 4.983 1.00 84.56 86 ARG A O 1
ATOM 715 N N . GLU A 1 87 ? -12.332 -2.107 4.371 1.00 87.69 87 GLU A N 1
ATOM 716 C CA . GLU A 1 87 ? -12.819 -2.923 5.498 1.00 87.69 87 GLU A CA 1
ATOM 717 C C . GLU A 1 87 ? -12.327 -2.351 6.841 1.00 87.69 87 GLU A C 1
ATOM 719 O O . GLU A 1 87 ? -13.129 -2.067 7.728 1.00 87.69 87 GLU A O 1
ATOM 724 N N . ILE A 1 88 ? -11.019 -2.101 6.967 1.00 86.19 88 ILE A N 1
ATOM 725 C CA . ILE A 1 88 ? -10.414 -1.554 8.192 1.00 86.19 88 ILE A CA 1
ATOM 726 C C . ILE A 1 88 ? -10.939 -0.144 8.488 1.00 86.19 88 ILE A C 1
ATOM 728 O O . ILE A 1 88 ? -11.188 0.188 9.645 1.00 86.19 88 ILE A O 1
ATOM 732 N N . ASP A 1 89 ? -11.124 0.687 7.463 1.00 82.00 89 ASP A N 1
ATOM 733 C CA . ASP A 1 89 ? -11.689 2.021 7.641 1.00 82.00 89 ASP A CA 1
ATOM 734 C C . ASP A 1 89 ? -13.142 1.973 8.131 1.00 82.00 89 ASP A C 1
ATOM 736 O O . ASP A 1 89 ? -13.514 2.716 9.035 1.00 82.00 89 ASP A O 1
ATOM 740 N N . GLN A 1 90 ? -13.959 1.051 7.616 1.00 81.62 90 GLN A N 1
ATOM 741 C CA . GLN A 1 90 ? -15.318 0.846 8.125 1.00 81.62 90 GLN A CA 1
ATOM 742 C C . GLN A 1 90 ? -15.329 0.415 9.599 1.00 81.62 90 GLN A C 1
ATOM 744 O O . GLN A 1 90 ? -16.214 0.835 10.349 1.00 81.62 90 GLN A O 1
ATOM 749 N N . GLU A 1 91 ? -14.352 -0.393 10.023 1.00 82.38 91 GLU A N 1
ATOM 750 C CA . GLU A 1 91 ? -14.197 -0.819 11.418 1.00 82.38 91 GLU A CA 1
ATOM 751 C C . GLU A 1 91 ? -13.742 0.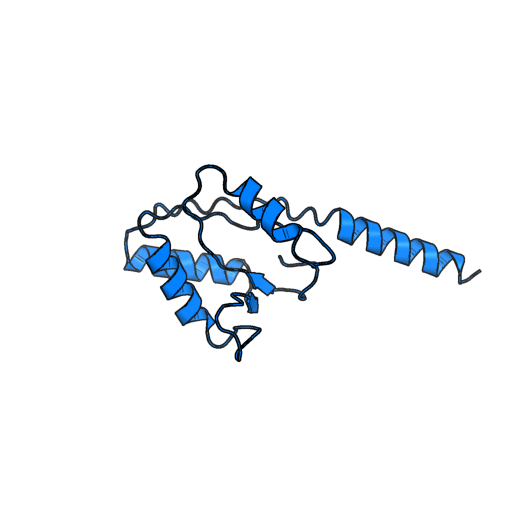325 12.336 1.00 82.38 91 GLU A C 1
ATOM 753 O O . GLU A 1 91 ? -14.265 0.477 13.441 1.00 82.38 91 GLU A O 1
ATOM 758 N N . LEU A 1 92 ? -12.763 1.121 11.899 1.00 75.31 92 LEU A N 1
ATOM 759 C CA . LEU A 1 92 ? -12.112 2.130 12.736 1.00 75.31 92 LEU A CA 1
ATOM 760 C C . LEU A 1 92 ? -12.779 3.509 12.661 1.00 75.31 92 LEU A C 1
ATOM 762 O O . LEU A 1 92 ? -12.685 4.274 13.618 1.00 75.31 92 LEU A O 1
ATOM 766 N N . LYS A 1 93 ? -13.450 3.837 11.551 1.00 71.56 93 LYS A N 1
ATOM 767 C CA . LYS A 1 93 ? -14.013 5.165 11.239 1.00 71.56 93 LYS A CA 1
ATOM 768 C C . LYS A 1 93 ? -13.005 6.312 11.409 1.00 71.56 93 LYS A C 1
ATOM 770 O O . LYS A 1 93 ? -13.392 7.426 11.753 1.00 71.56 93 LYS A O 1
ATOM 775 N N . THR A 1 94 ? -11.718 6.031 11.219 1.00 65.62 94 THR A N 1
ATOM 776 C CA . THR A 1 94 ? -10.609 6.962 11.495 1.00 65.62 94 THR A CA 1
ATOM 777 C C . THR A 1 94 ? -9.869 7.419 10.245 1.00 65.62 94 THR A C 1
ATOM 779 O O . THR A 1 94 ? -8.977 8.268 10.338 1.00 65.62 94 THR A O 1
ATOM 782 N N . CYS A 1 95 ? -10.192 6.880 9.070 1.00 64.94 95 CYS A N 1
ATOM 783 C CA . CYS A 1 95 ? -9.607 7.344 7.828 1.00 64.94 95 CYS A CA 1
ATOM 784 C C . CYS A 1 95 ? -10.661 8.099 7.007 1.00 64.94 95 CYS A C 1
ATOM 786 O O . CYS A 1 95 ? -11.824 7.720 6.891 1.00 64.94 95 CYS A O 1
ATOM 788 N N . LYS A 1 96 ? -10.252 9.213 6.397 1.00 59.41 96 LYS A N 1
ATOM 789 C CA . LYS A 1 96 ? -11.016 9.804 5.299 1.00 59.41 96 LYS A CA 1
ATOM 790 C C . LYS A 1 96 ? -10.537 9.055 4.073 1.00 59.41 96 LYS A C 1
ATOM 792 O O . LYS A 1 96 ? -9.498 9.411 3.534 1.00 59.41 96 LYS A O 1
ATOM 797 N N . SER A 1 97 ? -11.208 7.963 3.715 1.00 55.78 97 SER A N 1
ATOM 798 C CA . SER A 1 97 ? -10.802 7.023 2.656 1.00 55.78 97 SER A CA 1
ATOM 799 C C . SER A 1 97 ? -10.792 7.608 1.235 1.00 55.78 97 SER A C 1
ATOM 801 O O . SER A 1 97 ? -11.319 7.014 0.295 1.00 55.78 97 SER A O 1
ATOM 803 N N . GLU A 1 98 ? -10.157 8.758 1.036 1.00 59.03 98 GLU A N 1
ATOM 804 C CA . GLU A 1 98 ? -9.693 9.215 -0.261 1.00 59.03 98 GLU A CA 1
ATOM 805 C C . GLU A 1 98 ? -8.443 8.407 -0.610 1.00 59.03 98 GLU A C 1
ATOM 807 O O . GLU A 1 98 ? -7.305 8.769 -0.309 1.00 59.03 98 GLU A O 1
ATOM 812 N N . VAL A 1 99 ? -8.682 7.235 -1.202 1.00 63.66 99 VAL A N 1
ATOM 813 C CA . VAL A 1 99 ? -7.637 6.454 -1.861 1.00 63.66 99 VAL A CA 1
ATOM 814 C C . VAL A 1 99 ? -7.327 7.150 -3.181 1.00 63.66 99 VAL A C 1
ATOM 816 O O . VAL A 1 99 ? -8.011 6.940 -4.185 1.00 63.66 99 VAL A O 1
ATOM 819 N N . THR A 1 100 ? -6.297 7.991 -3.186 1.00 65.06 100 THR A N 1
ATOM 820 C CA . THR A 1 100 ? -5.813 8.613 -4.418 1.00 65.06 100 THR A CA 1
ATOM 821 C C . THR A 1 100 ? -4.902 7.622 -5.123 1.00 65.06 100 THR A C 1
ATOM 823 O O . THR A 1 100 ? -3.781 7.350 -4.686 1.00 65.06 100 THR A O 1
ATOM 826 N N . PHE A 1 101 ? -5.396 7.052 -6.219 1.00 60.41 101 PHE A N 1
ATOM 827 C CA . PHE A 1 101 ? -4.587 6.218 -7.097 1.00 60.41 101 PHE A CA 1
ATOM 828 C C . PHE A 1 101 ? -3.668 7.110 -7.920 1.00 60.41 101 PHE A C 1
ATOM 830 O O . PHE A 1 101 ? -4.070 7.678 -8.938 1.00 60.41 101 PHE A O 1
ATOM 837 N N . THR A 1 102 ? -2.411 7.209 -7.505 1.00 55.62 102 THR A N 1
ATOM 838 C CA . THR A 1 102 ? -1.367 7.751 -8.367 1.00 55.62 102 THR A CA 1
ATOM 839 C C . THR A 1 102 ? -1.111 6.707 -9.449 1.00 55.62 102 THR A C 1
ATOM 841 O O . THR A 1 102 ? -0.346 5.768 -9.276 1.00 55.62 102 THR A O 1
ATOM 844 N N . LYS A 1 103 ? -1.806 6.823 -10.583 1.00 47.62 103 LYS A N 1
ATOM 845 C CA . LYS A 1 103 ? -1.697 5.895 -11.723 1.00 47.62 103 LYS A CA 1
ATOM 846 C C . LYS A 1 103 ? -0.378 6.036 -12.495 1.00 47.62 103 LYS A C 1
ATOM 848 O O . LYS A 1 103 ? -0.273 5.563 -13.623 1.00 47.62 103 LYS A O 1
ATOM 853 N N . ILE A 1 104 ? 0.627 6.679 -11.903 1.00 49.69 104 ILE A N 1
ATOM 854 C CA . ILE A 1 104 ? 1.963 6.825 -12.476 1.00 49.69 104 ILE A CA 1
ATOM 855 C C . ILE A 1 104 ? 2.760 5.565 -12.110 1.00 49.69 104 ILE A C 1
ATOM 857 O O . ILE A 1 104 ? 3.769 5.611 -11.423 1.00 49.69 104 ILE A O 1
ATOM 861 N N . ALA A 1 105 ? 2.264 4.407 -12.544 1.00 52.34 105 ALA A N 1
ATOM 862 C CA . ALA A 1 105 ? 3.100 3.237 -12.773 1.00 52.34 105 ALA A CA 1
ATOM 863 C C . ALA A 1 105 ? 3.592 3.343 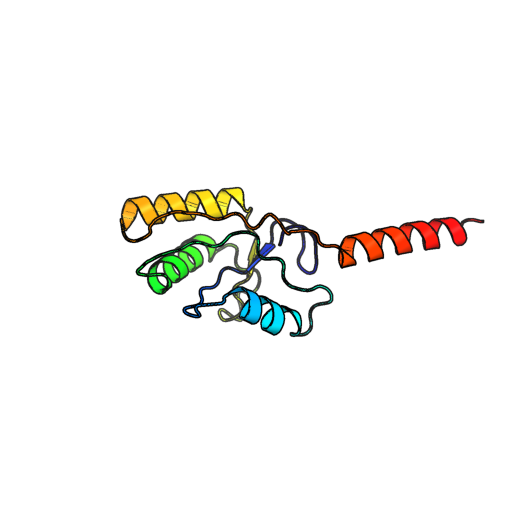-14.219 1.00 52.34 105 ALA A C 1
ATOM 865 O O . ALA A 1 105 ? 3.226 2.537 -15.077 1.00 52.34 105 ALA A O 1
ATOM 866 N N . GLU A 1 106 ? 4.303 4.426 -14.550 1.00 51.22 106 GLU A N 1
ATOM 867 C CA . GLU A 1 106 ? 4.803 4.552 -15.917 1.00 51.22 106 GLU A CA 1
ATOM 868 C C . GLU A 1 106 ? 5.844 3.468 -16.200 1.00 51.22 106 GLU A C 1
ATOM 870 O O . GLU A 1 106 ? 5.949 3.038 -17.354 1.00 51.22 106 GLU A O 1
ATOM 875 N N . ALA A 1 107 ? 6.549 2.979 -15.161 1.00 58.91 107 ALA A N 1
ATOM 876 C CA . ALA A 1 107 ? 7.606 1.979 -15.273 1.00 58.91 107 ALA A CA 1
ATOM 877 C C . ALA A 1 107 ? 8.483 2.264 -16.507 1.00 58.91 107 ALA A C 1
ATOM 879 O O . ALA A 1 107 ? 8.830 1.360 -17.272 1.00 58.91 107 ALA A O 1
ATOM 880 N N . THR A 1 108 ? 8.748 3.554 -16.761 1.00 59.69 108 THR A N 1
ATOM 881 C CA . THR A 1 108 ? 9.231 4.046 -18.056 1.00 59.69 108 THR A CA 1
ATOM 882 C C . THR A 1 108 ? 10.553 3.388 -18.393 1.00 59.69 108 THR A C 1
ATOM 884 O O . THR A 1 108 ? 10.778 2.961 -19.524 1.00 59.69 108 THR A O 1
ATOM 887 N N . ASP A 1 109 ? 11.399 3.236 -17.380 1.00 61.88 109 ASP A N 1
ATOM 888 C CA . ASP A 1 109 ? 12.717 2.644 -17.521 1.00 61.88 109 ASP A CA 1
ATOM 889 C C . ASP A 1 109 ? 12.645 1.122 -17.696 1.00 61.88 109 ASP A C 1
ATOM 891 O O . ASP A 1 109 ? 13.349 0.584 -18.546 1.00 61.88 109 ASP A O 1
ATOM 895 N N . TYR A 1 110 ? 11.716 0.428 -17.027 1.00 63.59 110 TYR A N 1
ATOM 896 C CA . TYR A 1 110 ? 11.469 -1.002 -17.261 1.00 63.59 110 TYR A CA 1
ATOM 897 C C . TYR A 1 110 ? 10.984 -1.271 -18.696 1.00 63.59 110 TYR A C 1
ATOM 899 O O . TYR A 1 110 ? 11.486 -2.167 -19.378 1.00 63.59 110 TYR A O 1
ATOM 907 N N . ARG A 1 111 ? 10.056 -0.447 -19.204 1.00 65.00 111 ARG A N 1
ATOM 908 C CA . ARG A 1 111 ? 9.553 -0.542 -20.585 1.00 65.00 111 ARG A CA 1
ATOM 909 C C . ARG A 1 111 ? 10.633 -0.222 -21.620 1.00 65.00 111 ARG A C 1
ATOM 911 O O . ARG A 1 111 ? 10.699 -0.897 -22.645 1.00 65.00 111 ARG A O 1
ATOM 918 N N . LYS A 1 112 ? 11.495 0.766 -21.353 1.00 68.75 112 LYS A N 1
ATOM 919 C CA . LYS A 1 112 ? 12.663 1.077 -22.197 1.00 68.75 112 LYS A CA 1
ATOM 920 C C . LYS A 1 112 ? 13.657 -0.086 -22.241 1.00 68.75 112 LYS A C 1
ATOM 922 O O . LYS A 1 112 ? 14.155 -0.394 -23.321 1.00 68.75 112 LYS A O 1
ATOM 927 N N . THR A 1 113 ? 13.914 -0.751 -21.113 1.00 69.69 113 THR A N 1
ATOM 928 C CA . THR A 1 113 ? 14.786 -1.937 -21.063 1.00 69.69 113 THR A CA 1
ATOM 929 C C . THR A 1 113 ? 14.210 -3.088 -21.883 1.00 69.69 113 THR A C 1
ATOM 931 O O . T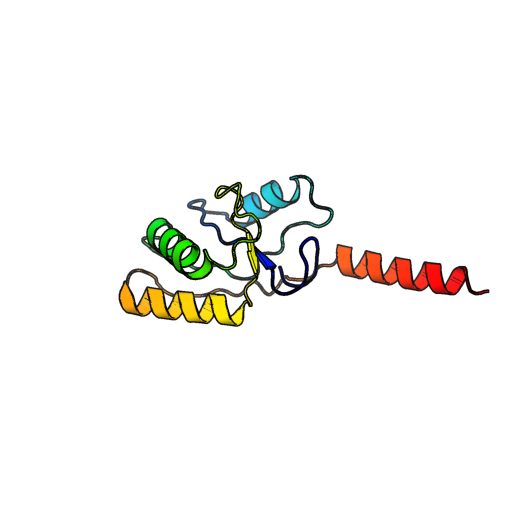HR A 1 113 ? 14.896 -3.590 -22.767 1.00 69.69 113 THR A O 1
ATOM 934 N N . LEU A 1 114 ? 12.930 -3.434 -21.699 1.00 71.81 114 LEU A N 1
ATOM 935 C CA . LEU A 1 114 ? 12.246 -4.449 -22.516 1.00 71.81 114 LEU A CA 1
ATOM 936 C C . LEU A 1 114 ? 12.285 -4.129 -24.019 1.00 71.81 114 LEU A C 1
ATOM 938 O O . LEU A 1 114 ? 12.433 -5.029 -24.846 1.00 71.81 114 LEU A O 1
ATOM 942 N N . ALA A 1 115 ? 12.132 -2.853 -24.387 1.00 74.31 115 ALA A N 1
ATOM 943 C CA . ALA A 1 115 ? 12.219 -2.418 -25.778 1.00 74.31 115 ALA A CA 1
ATOM 944 C C . ALA A 1 115 ? 13.632 -2.612 -26.355 1.00 74.31 115 ALA A C 1
ATOM 946 O O . ALA A 1 115 ? 13.755 -3.102 -27.477 1.00 74.31 115 ALA A O 1
ATOM 947 N N . ARG A 1 116 ? 14.682 -2.298 -25.582 1.00 73.38 116 ARG A N 1
ATOM 948 C CA . ARG A 1 116 ? 16.083 -2.561 -25.953 1.00 73.38 116 ARG A CA 1
ATOM 949 C C . ARG A 1 116 ? 16.377 -4.052 -26.081 1.00 73.38 116 ARG A C 1
ATOM 951 O O . ARG A 1 116 ? 16.857 -4.471 -27.123 1.00 73.38 116 ARG A O 1
ATOM 958 N N . GLU A 1 117 ? 15.981 -4.869 -25.106 1.00 75.12 117 GLU A N 1
ATOM 959 C CA . GLU A 1 117 ? 16.173 -6.326 -25.173 1.00 75.12 117 GLU A CA 1
ATOM 960 C C . GLU A 1 117 ? 15.476 -6.955 -26.389 1.00 75.12 117 GLU A C 1
ATOM 962 O O . GLU A 1 117 ? 15.992 -7.898 -26.991 1.00 75.12 117 GLU A O 1
ATOM 967 N N . ARG A 1 118 ? 14.300 -6.440 -26.780 1.00 69.81 118 ARG A N 1
ATOM 968 C CA . ARG A 1 118 ? 13.625 -6.861 -28.018 1.00 69.81 118 ARG A CA 1
ATOM 969 C C . ARG A 1 118 ? 14.411 -6.463 -29.268 1.00 69.81 118 ARG A C 1
ATOM 971 O O . ARG A 1 118 ? 14.477 -7.270 -30.189 1.00 69.81 118 ARG A O 1
ATOM 978 N N . GLN A 1 119 ? 14.998 -5.267 -29.311 1.00 67.81 119 GLN A N 1
ATOM 979 C CA . GLN A 1 119 ? 15.835 -4.824 -30.434 1.00 67.81 119 GLN A CA 1
ATOM 980 C C . GLN A 1 119 ? 17.132 -5.639 -30.531 1.00 67.81 119 GLN A C 1
ATOM 982 O O . GLN A 1 119 ? 17.469 -6.104 -31.618 1.00 67.81 119 GLN A O 1
ATOM 987 N N . ASP A 1 120 ? 17.793 -5.907 -29.405 1.00 67.50 120 ASP A N 1
ATOM 988 C CA . ASP A 1 120 ? 19.047 -6.669 -29.359 1.00 67.50 120 ASP A CA 1
ATOM 989 C C . ASP A 1 120 ? 18.841 -8.140 -29.761 1.00 67.50 120 ASP A C 1
ATOM 991 O O . ASP A 1 120 ? 19.656 -8.717 -30.486 1.00 67.50 120 ASP A O 1
ATOM 995 N N . LYS A 1 121 ? 17.707 -8.748 -29.377 1.00 60.69 121 LYS A N 1
ATOM 996 C CA . LYS A 1 121 ? 17.339 -10.104 -29.823 1.00 60.69 121 LYS A CA 1
ATOM 997 C C . LYS A 1 121 ? 17.056 -10.184 -31.322 1.00 60.69 121 LYS A C 1
ATOM 999 O O . LYS A 1 121 ? 17.359 -11.207 -31.926 1.00 60.69 121 LYS A O 1
ATOM 1004 N N . VAL A 1 122 ? 16.486 -9.135 -31.918 1.00 64.44 122 VAL A N 1
ATOM 1005 C CA . VAL A 1 122 ? 16.242 -9.074 -33.369 1.00 64.44 122 VAL A CA 1
ATOM 1006 C C . VAL A 1 122 ? 17.548 -8.849 -34.133 1.00 64.44 122 VAL A C 1
ATOM 1008 O O . VAL A 1 122 ? 17.760 -9.497 -35.150 1.00 64.44 122 VAL A O 1
ATOM 1011 N N . ALA A 1 123 ? 18.447 -8.001 -33.628 1.00 59.00 123 ALA A N 1
ATOM 1012 C CA . ALA A 1 123 ? 19.744 -7.731 -34.254 1.00 59.00 123 ALA A CA 1
ATOM 1013 C C . ALA A 1 123 ? 20.719 -8.923 -34.198 1.00 59.00 123 ALA A C 1
ATOM 1015 O O . ALA A 1 123 ? 21.567 -9.051 -35.070 1.00 59.00 123 ALA A O 1
ATOM 1016 N N . THR A 1 124 ? 20.589 -9.799 -33.196 1.00 57.03 124 THR A N 1
ATOM 1017 C CA . THR A 1 124 ? 21.420 -11.013 -33.050 1.00 57.03 124 THR A CA 1
ATOM 1018 C C . THR A 1 124 ? 20.884 -12.207 -33.857 1.00 57.03 124 THR A C 1
ATOM 1020 O O . THR A 1 124 ? 21.573 -13.210 -34.012 1.00 57.03 124 THR A O 1
ATOM 1023 N N . ALA A 1 125 ? 19.644 -12.132 -34.354 1.00 54.41 125 ALA A N 1
ATOM 1024 C CA . ALA A 1 125 ? 18.994 -13.196 -35.125 1.00 54.41 125 ALA A CA 1
ATOM 1025 C C . ALA A 1 125 ? 19.172 -13.056 -36.654 1.00 54.41 125 ALA A C 1
ATOM 1027 O O . ALA A 1 125 ? 18.491 -13.755 -37.408 1.00 54.41 125 ALA A O 1
ATOM 1028 N N . ILE A 1 126 ? 20.057 -12.157 -37.099 1.00 48.66 126 ILE A N 1
ATOM 1029 C CA . ILE A 1 126 ? 20.448 -11.906 -38.497 1.00 48.66 126 ILE A CA 1
ATOM 1030 C C . ILE A 1 126 ? 21.934 -12.237 -38.630 1.00 48.66 126 ILE A C 1
ATOM 1032 O O . ILE A 1 126 ? 22.297 -12.879 -39.640 1.00 48.66 126 ILE A O 1
#

Foldseek 3Di:
DQDFQPHGQKDFDDDDPDPDVVVVQVVVQVPPGPGGDDDFKDWAFPCSVVLSVQLCVVQVVQAPDVPDSVRRMGRHHPVVVLVVSVVVCVVPVGTPGPTDGPVPPCSVVVVVVVVVVVVVVVVVVD

pLDDT: mean 72.19, std 13.79, range [39.5, 92.0]

Secondary structure (DSSP, 8-state):
--SSSS-TTEEE------S-HHHHHHHHHTTT-SSPPPP--EEEETTHHHHHHHHHHHTGGGBS-SS-TT--EEE--HHHHHHHHHHHHHHH--EEEEEE-------HHHHHHHHHHHHHHHHTT-

Sequence (126 aa):
MSLGSFGEDVYKIGMTRRLEPMDRVKELGDASVPFPFDVHAMIFCENAPELEARLHKRFNNRRMNKENERKEFFRVSLDEIVRVVREIDQELKTCKSEVTFTKIAEATDYRKTLARERQDKVATAI

Radius of gyration: 16.95 Å; chains: 1; bounding box: 37×32×52 Å

=== Feature glossary ===
A reading guide for the features in this record.

Start from the sequence.

  · Sequence gives the chain of amino acids in standard one-letter code (A=alanine, C=cysteine, …, Y=tyrosine), read N→C. It is the only feature that is directly encoded by the gene; all structural features are derived from the folded form of this sequence.

Fold it, and you get atomic coordinates and the backbone conformation that goes with them.

  · Structure coordinates are given as an mmCIF _atom_site loop: one row per atom with element, residue name, chain id, sequence number, and x/y/z position in Å. Only the four main-chain atoms per residue are included here; side chains are omitted to keep the record compact.

  · Backbone dihedral angles. Every residue except chain termini has a φ (preceding-C → N → Cα → C) and a ψ (N → Cα → C → next-N). They are reported in degrees following the IUPAC sign convention. Secondary structure is essentially a statement about which (φ, ψ) basin each residue occupies.

  · Eight-state secondary structure (DSSP): H is the canonical α-helix, G the tighter 3₁₀-helix, I the wider π-helix; E/B are β-structure, T and S are turns and bends, and '-' is everything else. DSSP derives these from the pattern of main-chain N–H···O=C hydrogen bonds, not from the sequence.

  · SS3 is a coarse helix/strand/coil call (letters a/b/c) made by the P-SEA algorithm from inter-Cα distances and dihedrals. It is less detailed than DSSP but needs only Cα positions.

Summarize the fold with a handful of shape descriptors and a per-residue structural alphabet.

  · Radius of gyration (Rg) is the root-mean-square distance of Cα atoms from their centroid — a single number for overall size and compactness. A globular domain of N residues has Rg ≈ 2.2·N^0.38 Å; an extended or disordered chain has a much larger Rg. The Cα contact count is the number of residue pairs whose Cα atoms are within 8 Å and are more than four positions apart in sequence — a standard proxy for tertiary packing density. The bounding box is the smallest axis-aligned box enclosing all Cα atoms.

  · 3Di is Foldseek's structural alphabet. Each residue is assigned one of twenty discrete states based on how its Cα sits relative to its spatial (not sequential) neighbors. Aligning 3Di strings finds structural homologs roughly as well as full 3D superposition, but orders of magnitude faster.

  · Solvent-accessible surface area (SASA) is the area in Å² traced out by the centre of a 1.4 Å probe sphere (a water molecule) rolled over the protein's van der Waals surface (Shrake–Rupley / Lee–Richards construction). Buried residues have near-zero SASA; fully exposed residues can exceed 200 Å². The total SASA scales roughly with the number of surface residues.

Ask how reliable the model is.

  · For AlphaFold models, the B-factor field carries pLDDT — the model's own estimate of local accuracy on a 0–100 scale. Regions with pLDDT<50 should be treated as essentially unmodeled; they often correspond to intrinsically disordered segments.

  · For experimental (PDB) structures, the B-factor (temperature factor) quantifies the positional spread of each atom in the crystal — a combination of thermal vibration and static disorder — in units of Å². High B-factors mark flexible loops or poorly resolved regions; low B-factors mark the rigid, well-ordered core.

  · Predicted Aligned Error (PAE) is an AlphaFold confidence matrix: entry (i, j) is the expected error in the position of residue j, in ångströms, when the prediction is superimposed on the true structure at residue i. Low PAE within a block of residues means that block is internally rigid and well-predicted; high PAE between two blocks means their relative placement is uncertain even if each block individually is confident.

Place it in context: what it resembles, what it is annotated as, and how it looks.

  · Structural nearest neighbors (via Foldseek easy-search vs the PDB). Reported per hit: target PDB id, E-value, and alignment TM-score. A TM-score above ~0.5 is the conventional threshold for 'same fold'.

  · Functional annotations link the protein to curated databases. InterPro entries identify conserved domains and families by matching the sequence against member-database signatures (Pfam, PROSITE, CDD, …). Gene Ontology (GO) terms describe molecular function, biological process, and cellular component in a controlled vocabulary. CATH places the structure in a hierarchical fold classification (Class/Architecture/Topology/Homologous-superfamily). The organism is the source species.

  · The contact map is a binary N×N matrix image: pixel (i, j) is dark where Cα_i and Cα_j are within 8 Å and |i−j|>4. Because the |i−j|>4 filter removes local helical contacts, off-diagonal stripes parallel to the main diagonal indicate parallel β-sheets; stripes perpendicular to it indicate antiparallel β-sheets. The Ramachandran plot scatters every residue's (φ, ψ) pair against the sterically allowed regions. The PAE heatmap renders the predicted-aligned-error matrix.

  · Six rendered views show the 3D structure from the faces of a cube — i.e. along ±x, ±y, ±z. Rendering representation is drawn randomly per protein from cartoon (secondary-structure ribbons), sticks (backbone bonds), or molecular surface; coloring is either N→C rainbow (blue at the N-terminus through red at the C-terminus) or one color per chain.